Protein AF-M0ML97-F1 (afdb_monomer_lite)

Radius of gyration: 20.95 Å; chains: 1; bounding box: 48×33×54 Å

InterPro domains:
  IPR027379 Cardiolipin synthase N-terminal [PF13396] (30-67)

Sequence (78 aa):
MPSLTVAAAAGGIGLLLFVAFTIAYLALVAWTYADAQQNSEHPAFLWTIVVFLAPILGLVLYLILGRGRAGPATRHRY

Structure (mmCIF, N/CA/C/O backbone):
data_AF-M0ML97-F1
#
_entry.id   AF-M0ML97-F1
#
loop_
_atom_site.group_PDB
_atom_site.id
_atom_site.type_symbol
_atom_site.label_atom_id
_atom_site.label_alt_id
_atom_site.label_comp_id
_atom_site.label_asym_id
_atom_site.label_entity_id
_atom_site.label_seq_id
_atom_site.pdbx_PDB_ins_code
_atom_site.Cartn_x
_atom_site.Cartn_y
_atom_site.Cartn_z
_atom_site.occupancy
_atom_site.B_iso_or_equiv
_atom_site.auth_seq_id
_atom_site.auth_comp_id
_atom_site.auth_asym_id
_atom_site.auth_atom_id
_atom_site.pdbx_PDB_model_num
ATOM 1 N N . MET A 1 1 ? 19.556 -6.599 -27.839 1.00 73.56 1 MET A N 1
ATOM 2 C CA . MET A 1 1 ? 19.953 -6.290 -26.450 1.00 73.56 1 MET A CA 1
ATOM 3 C C . MET A 1 1 ? 19.877 -4.776 -26.290 1.00 73.56 1 MET A C 1
ATOM 5 O O . MET A 1 1 ? 20.520 -4.110 -27.097 1.00 73.56 1 MET A O 1
ATOM 9 N N . PRO A 1 2 ? 19.060 -4.210 -25.383 1.00 78.12 2 PRO A N 1
ATOM 10 C CA . PRO A 1 2 ? 19.085 -2.767 -25.132 1.00 78.12 2 PRO A CA 1
ATOM 11 C C . PRO A 1 2 ? 20.491 -2.340 -24.690 1.00 78.12 2 PRO A C 1
ATOM 13 O O . PRO A 1 2 ? 21.200 -3.120 -24.051 1.00 78.12 2 PRO A O 1
ATOM 16 N N . SER A 1 3 ? 20.912 -1.124 -25.045 1.00 94.31 3 SER A N 1
ATOM 17 C CA . SER A 1 3 ? 22.191 -0.593 -24.567 1.00 94.31 3 SER A CA 1
ATOM 18 C C . SER A 1 3 ? 22.162 -0.443 -23.044 1.00 94.31 3 SER A C 1
ATOM 20 O O . SER A 1 3 ? 21.104 -0.216 -22.453 1.00 94.31 3 SER A O 1
ATOM 22 N N . LEU A 1 4 ? 23.331 -0.526 -22.399 1.00 91.75 4 LEU A N 1
ATOM 23 C CA . LEU A 1 4 ? 23.450 -0.353 -20.945 1.00 91.75 4 LEU A CA 1
ATOM 24 C C . LEU A 1 4 ? 22.853 0.978 -20.467 1.00 91.75 4 LEU A C 1
ATOM 26 O O . LEU A 1 4 ? 22.241 1.028 -19.407 1.00 91.75 4 LEU A O 1
ATOM 30 N N . THR A 1 5 ? 22.961 2.034 -21.274 1.00 93.50 5 THR A N 1
ATOM 31 C CA . THR A 1 5 ? 22.362 3.344 -20.987 1.00 93.50 5 THR A CA 1
ATOM 32 C C . THR A 1 5 ? 20.835 3.301 -20.983 1.00 93.50 5 THR A C 1
ATOM 34 O O . THR A 1 5 ? 20.213 3.832 -20.067 1.00 93.50 5 THR A O 1
ATOM 37 N N . VAL A 1 6 ? 20.222 2.628 -21.960 1.00 93.31 6 VAL A N 1
ATOM 38 C CA . VAL A 1 6 ? 18.762 2.465 -22.042 1.00 93.31 6 VAL A CA 1
ATOM 39 C C . VAL A 1 6 ? 18.252 1.566 -20.914 1.00 93.31 6 VAL A C 1
ATOM 41 O O . VAL A 1 6 ? 17.244 1.887 -20.288 1.00 93.31 6 VAL A O 1
ATOM 44 N N . ALA A 1 7 ? 18.964 0.480 -20.600 1.00 92.00 7 ALA A N 1
ATOM 45 C CA . ALA A 1 7 ? 18.622 -0.398 -19.482 1.00 92.00 7 ALA A CA 1
ATOM 46 C C . ALA A 1 7 ? 18.716 0.326 -18.125 1.00 92.00 7 ALA A C 1
ATOM 48 O O . ALA A 1 7 ? 17.806 0.209 -17.305 1.00 92.00 7 ALA A O 1
ATOM 49 N N . ALA A 1 8 ? 19.770 1.119 -17.905 1.00 92.44 8 ALA A N 1
ATOM 50 C CA . ALA A 1 8 ? 19.938 1.910 -16.687 1.00 92.44 8 ALA A CA 1
ATOM 51 C C . ALA A 1 8 ? 18.858 2.995 -16.548 1.00 92.44 8 ALA A C 1
ATOM 53 O O . ALA A 1 8 ? 18.289 3.154 -15.469 1.00 92.44 8 ALA A O 1
ATOM 54 N N . ALA A 1 9 ? 18.526 3.698 -17.636 1.00 93.81 9 ALA A N 1
ATOM 55 C CA . ALA A 1 9 ? 17.458 4.696 -17.637 1.00 93.81 9 ALA A CA 1
ATOM 56 C C . ALA A 1 9 ? 16.091 4.067 -17.313 1.00 93.81 9 ALA A C 1
ATOM 58 O O . ALA A 1 9 ? 15.361 4.582 -16.467 1.00 93.81 9 ALA A O 1
ATOM 59 N N . ALA A 1 10 ? 15.770 2.921 -17.923 1.00 93.94 10 ALA A N 1
ATOM 60 C CA . ALA A 1 10 ? 14.539 2.185 -17.638 1.00 93.94 10 ALA A CA 1
ATOM 61 C C . ALA A 1 10 ? 14.475 1.709 -16.176 1.00 93.94 10 ALA A C 1
ATOM 63 O O . ALA A 1 10 ? 13.437 1.852 -15.530 1.00 93.94 10 ALA A O 1
ATOM 64 N N . GLY A 1 11 ? 15.588 1.202 -15.636 1.00 95.25 11 GLY A N 1
ATOM 65 C CA . GLY A 1 11 ? 15.691 0.815 -14.227 1.00 95.25 11 GLY A CA 1
ATOM 66 C C . GLY A 1 11 ? 15.491 1.996 -13.275 1.00 95.25 11 GLY A C 1
ATOM 67 O O . GLY A 1 11 ? 14.740 1.882 -12.309 1.00 95.25 11 GLY A O 1
ATOM 68 N N . GLY A 1 12 ? 16.093 3.149 -13.583 1.00 96.69 12 GLY A N 1
ATOM 69 C CA . GLY A 1 12 ? 15.924 4.379 -12.808 1.00 96.69 12 GLY A CA 1
ATOM 70 C C . GLY A 1 12 ? 14.474 4.864 -12.781 1.00 96.69 12 GLY A C 1
ATOM 71 O O . GLY A 1 12 ? 13.937 5.140 -11.711 1.00 96.69 12 GLY A O 1
ATOM 72 N N . ILE A 1 13 ? 13.805 4.896 -13.938 1.00 97.12 13 ILE A N 1
ATOM 73 C CA . ILE A 1 13 ? 12.381 5.259 -14.027 1.00 97.12 13 ILE A CA 1
ATOM 74 C C . ILE A 1 13 ? 11.520 4.254 -13.255 1.00 97.12 13 ILE A C 1
ATOM 76 O O . ILE A 1 13 ? 10.642 4.656 -12.492 1.00 97.12 13 ILE A O 1
ATOM 80 N N . GLY A 1 14 ? 11.789 2.954 -13.408 1.00 97.44 14 GLY A N 1
ATOM 81 C CA . GLY A 1 14 ? 11.076 1.902 -12.685 1.00 97.44 14 GLY A CA 1
ATOM 82 C C . GLY A 1 14 ? 11.184 2.057 -11.168 1.00 97.44 14 GLY A C 1
ATOM 83 O O . GLY A 1 14 ? 10.175 1.963 -10.470 1.00 97.44 14 GLY A O 1
ATOM 84 N N . LEU A 1 15 ? 12.379 2.370 -10.659 1.00 97.88 15 LEU A N 1
ATOM 85 C CA . LEU A 1 15 ? 12.599 2.630 -9.237 1.00 97.88 15 LEU A CA 1
ATOM 86 C C . LEU A 1 15 ? 11.829 3.867 -8.755 1.00 97.88 15 LEU A C 1
ATOM 88 O O . LEU A 1 15 ? 11.185 3.808 -7.709 1.00 97.88 15 LEU A O 1
ATOM 92 N N . LEU A 1 16 ? 11.857 4.969 -9.511 1.00 98.44 16 LEU A N 1
ATOM 93 C CA . LEU A 1 16 ? 11.125 6.190 -9.155 1.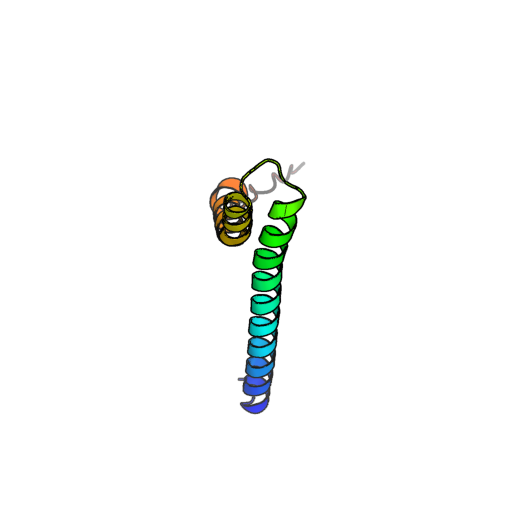00 98.44 16 LEU A CA 1
ATOM 94 C C . LEU A 1 16 ? 9.617 5.944 -9.083 1.00 98.44 16 LEU A C 1
ATOM 96 O O . LEU A 1 16 ? 8.974 6.370 -8.124 1.00 98.44 16 LEU A O 1
ATOM 100 N N . LEU A 1 17 ? 9.062 5.221 -10.058 1.00 98.38 17 LEU A N 1
ATOM 101 C CA . LEU A 1 17 ? 7.651 4.841 -10.048 1.00 98.38 17 LEU A CA 1
ATOM 102 C C . LEU A 1 17 ? 7.337 3.940 -8.855 1.00 98.38 17 LEU A C 1
ATOM 104 O O . LEU A 1 17 ? 6.376 4.204 -8.138 1.00 98.38 17 LEU A O 1
ATOM 108 N N . PHE A 1 18 ? 8.159 2.922 -8.599 1.00 97.75 18 PHE A N 1
ATOM 109 C CA . PHE A 1 18 ? 7.979 2.033 -7.452 1.00 97.75 18 PHE A CA 1
ATOM 110 C C . PHE A 1 18 ? 7.937 2.810 -6.129 1.00 97.75 18 PHE A C 1
ATOM 112 O O . PHE A 1 18 ? 7.025 2.611 -5.324 1.00 97.75 18 PHE A O 1
ATOM 119 N N . VAL A 1 19 ? 8.877 3.735 -5.924 1.00 98.56 19 VAL A N 1
ATOM 120 C CA . VAL A 1 19 ? 8.917 4.585 -4.727 1.00 98.56 19 VAL A CA 1
ATOM 121 C C . VAL A 1 19 ? 7.687 5.490 -4.660 1.00 98.56 19 VAL A C 1
ATOM 123 O O . VAL A 1 19 ? 7.037 5.543 -3.617 1.00 98.56 19 VAL A O 1
ATOM 126 N N . ALA A 1 20 ? 7.318 6.150 -5.760 1.00 98.56 20 ALA A N 1
ATOM 127 C CA . ALA A 1 20 ? 6.154 7.031 -5.808 1.00 98.56 20 ALA A CA 1
ATOM 128 C C . ALA A 1 20 ? 4.852 6.287 -5.469 1.00 98.56 20 ALA A C 1
ATOM 130 O O . ALA A 1 20 ? 4.085 6.744 -4.620 1.00 98.56 20 ALA A O 1
ATOM 131 N N . PHE A 1 21 ? 4.627 5.112 -6.065 1.00 98.19 21 PHE A N 1
ATOM 132 C CA . PHE A 1 21 ? 3.460 4.281 -5.764 1.00 98.19 21 PHE A CA 1
ATOM 133 C C . PHE A 1 21 ? 3.477 3.756 -4.328 1.00 98.19 21 PHE A C 1
ATOM 135 O O . PHE A 1 21 ? 2.431 3.730 -3.685 1.00 98.19 21 PHE A O 1
ATOM 142 N N . THR A 1 22 ? 4.646 3.390 -3.800 1.00 98.06 22 THR A N 1
ATOM 143 C CA . THR A 1 22 ? 4.777 2.952 -2.403 1.00 98.06 22 THR A CA 1
ATOM 144 C C . THR A 1 22 ? 4.408 4.077 -1.438 1.00 98.06 22 THR A C 1
ATOM 146 O O . THR A 1 22 ? 3.632 3.859 -0.511 1.00 98.06 22 THR A O 1
ATOM 149 N N . ILE A 1 23 ? 4.902 5.296 -1.675 1.00 98.69 23 ILE A N 1
ATOM 150 C CA . ILE A 1 23 ? 4.566 6.469 -0.856 1.00 98.69 23 ILE A CA 1
ATOM 151 C C . ILE A 1 23 ? 3.071 6.776 -0.952 1.00 98.69 23 ILE A C 1
ATOM 153 O O . ILE A 1 23 ? 2.427 6.953 0.079 1.00 98.69 23 ILE A O 1
ATOM 157 N N . ALA A 1 24 ? 2.506 6.802 -2.162 1.00 98.62 24 ALA A N 1
ATOM 158 C CA . ALA A 1 24 ? 1.080 7.050 -2.362 1.00 98.62 24 ALA A CA 1
ATOM 159 C C . ALA A 1 24 ? 0.215 6.005 -1.640 1.00 98.62 24 ALA A C 1
ATOM 161 O O . ALA A 1 24 ? -0.767 6.353 -0.989 1.00 98.62 24 ALA A O 1
ATOM 162 N N . TYR A 1 25 ? 0.606 4.733 -1.699 1.00 98.38 25 TYR A N 1
ATOM 163 C CA . TYR A 1 25 ? -0.084 3.657 -1.000 1.00 98.38 25 TYR A CA 1
ATOM 164 C C . TYR A 1 25 ? -0.036 3.828 0.524 1.00 98.38 25 TYR A C 1
ATOM 166 O O . TYR A 1 25 ? -1.074 3.775 1.182 1.00 98.38 25 TYR A O 1
ATOM 174 N N . LEU A 1 26 ? 1.141 4.097 1.094 1.00 98.44 26 LEU A N 1
ATOM 175 C CA . LEU A 1 26 ? 1.271 4.345 2.533 1.00 98.44 26 LEU A CA 1
ATOM 176 C C . LEU A 1 26 ? 0.503 5.601 2.967 1.00 98.44 26 LEU A C 1
ATOM 178 O O . LEU A 1 26 ? -0.113 5.600 4.033 1.00 98.44 26 LEU A O 1
ATOM 182 N N . ALA A 1 27 ? 0.486 6.642 2.132 1.00 98.69 27 ALA A N 1
ATOM 183 C CA . ALA A 1 27 ? -0.307 7.841 2.365 1.00 98.69 27 ALA A CA 1
ATOM 184 C C . ALA A 1 27 ? -1.808 7.524 2.397 1.00 98.69 27 ALA A C 1
ATOM 186 O O . ALA A 1 27 ? -2.498 8.019 3.280 1.00 98.69 27 ALA A O 1
ATOM 187 N N . LEU A 1 28 ? -2.308 6.658 1.508 1.00 98.62 28 LEU A N 1
ATOM 188 C CA . LEU A 1 28 ? -3.703 6.204 1.532 1.00 98.62 28 LEU A CA 1
ATOM 189 C C . LEU A 1 28 ? -4.031 5.401 2.796 1.00 98.62 28 LEU A C 1
ATOM 191 O O . LEU A 1 28 ? -5.087 5.612 3.392 1.00 98.62 28 LEU A O 1
ATOM 195 N N . VAL A 1 29 ? -3.133 4.518 3.239 1.00 98.62 29 VAL A N 1
ATOM 196 C CA . VAL A 1 29 ? -3.307 3.753 4.488 1.00 98.62 29 VAL A CA 1
ATOM 197 C C . VAL A 1 29 ? -3.375 4.698 5.695 1.00 98.62 29 VAL A C 1
ATOM 199 O O . VAL A 1 29 ? -4.293 4.595 6.512 1.00 98.62 29 VAL A O 1
ATOM 202 N N . ALA A 1 30 ? -2.444 5.651 5.787 1.00 98.56 30 ALA A N 1
ATOM 203 C CA . ALA A 1 30 ? -2.406 6.639 6.863 1.00 98.56 30 ALA A CA 1
ATOM 204 C C . ALA A 1 30 ? -3.614 7.589 6.822 1.00 98.56 30 ALA A C 1
ATOM 206 O O . ALA A 1 30 ? -4.219 7.865 7.858 1.00 98.56 30 ALA A O 1
ATOM 207 N N . TRP A 1 31 ? -3.996 8.048 5.628 1.00 98.69 31 TRP A N 1
ATOM 208 C CA . TRP A 1 31 ? -5.176 8.880 5.424 1.00 98.69 31 TRP A CA 1
ATOM 209 C C . TRP A 1 31 ? -6.447 8.148 5.855 1.00 98.69 31 TRP A C 1
ATOM 211 O O . TRP A 1 31 ? -7.220 8.711 6.616 1.00 98.69 31 TRP A O 1
ATOM 221 N N . THR A 1 32 ? -6.614 6.876 5.476 1.00 98.56 32 THR A N 1
ATOM 222 C CA . THR A 1 32 ? -7.772 6.060 5.888 1.00 98.56 32 THR A CA 1
ATOM 223 C C . THR A 1 32 ? -7.876 5.970 7.409 1.00 98.56 32 THR A C 1
ATOM 225 O O . THR A 1 32 ? -8.967 6.059 7.960 1.00 98.56 32 THR A O 1
ATOM 228 N N . TYR A 1 33 ? -6.749 5.808 8.110 1.00 98.62 33 TYR A N 1
ATOM 229 C CA . TYR A 1 33 ? -6.749 5.802 9.574 1.00 98.62 33 TYR A CA 1
ATOM 230 C C . TYR A 1 33 ? -7.220 7.146 10.150 1.00 98.62 33 TYR A C 1
ATOM 232 O O . TYR A 1 33 ? -8.090 7.169 11.019 1.00 98.62 33 TYR A O 1
ATOM 240 N N . ALA A 1 34 ? -6.657 8.258 9.666 1.00 98.56 34 ALA A N 1
ATOM 241 C CA . ALA A 1 34 ? -7.001 9.602 10.132 1.00 98.56 34 ALA A CA 1
ATOM 242 C C . ALA A 1 34 ? -8.456 9.988 9.810 1.00 98.56 34 ALA A C 1
ATOM 244 O O . ALA A 1 34 ? -9.113 10.650 10.615 1.00 98.56 34 ALA A O 1
ATOM 245 N N . ASP A 1 35 ? -8.953 9.552 8.656 1.00 98.56 35 ASP A N 1
ATOM 246 C CA . ASP A 1 35 ? -10.331 9.730 8.215 1.00 98.56 35 ASP A CA 1
ATOM 247 C C . ASP A 1 35 ? -11.299 8.911 9.082 1.00 98.56 35 ASP A C 1
ATOM 249 O O . ASP A 1 35 ? -12.240 9.455 9.660 1.00 98.56 35 ASP A O 1
ATOM 253 N N . ALA A 1 36 ? -11.008 7.625 9.293 1.00 98.44 36 ALA A N 1
ATOM 254 C CA . ALA A 1 36 ? -11.854 6.742 10.090 1.00 98.44 36 ALA A CA 1
ATOM 255 C C . ALA A 1 36 ? -11.940 7.149 11.571 1.00 98.44 36 ALA A C 1
ATOM 257 O O . ALA A 1 36 ? -12.927 6.832 12.227 1.00 98.44 36 ALA A O 1
ATOM 258 N N . GLN A 1 37 ? -10.955 7.871 12.115 1.00 98.38 37 GLN A N 1
ATOM 259 C CA . GLN A 1 37 ? -11.076 8.429 13.469 1.00 98.38 37 GLN A CA 1
ATOM 260 C C . GLN A 1 37 ? -12.192 9.472 13.598 1.00 98.38 37 GLN A C 1
ATOM 262 O O . GLN A 1 37 ? -12.729 9.646 14.689 1.00 98.38 37 GLN A O 1
ATOM 267 N N . GLN A 1 38 ? -12.506 10.185 12.518 1.00 98.06 38 GLN A N 1
ATOM 268 C CA . GLN A 1 38 ? -13.467 11.291 12.526 1.00 98.06 38 GLN A CA 1
ATOM 269 C C . GLN A 1 38 ? -14.811 10.888 11.915 1.00 98.06 38 GLN A C 1
ATOM 271 O O . GLN A 1 38 ? -15.844 11.422 12.308 1.00 98.06 38 GLN A O 1
ATOM 276 N N . ASN A 1 39 ? -14.795 9.939 10.976 1.00 97.81 39 ASN A N 1
ATOM 277 C CA . ASN A 1 39 ? 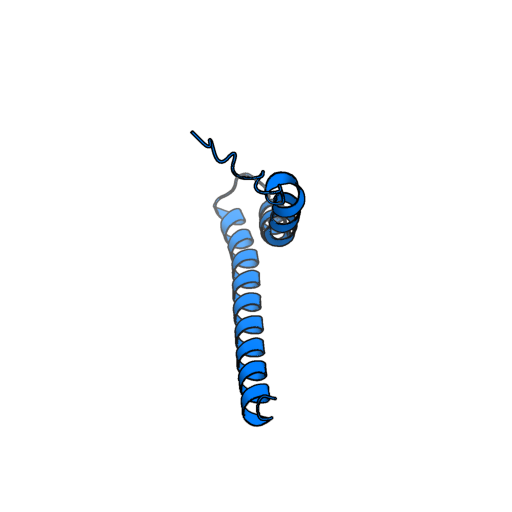-15.921 9.667 10.084 1.00 97.81 39 ASN A CA 1
ATOM 278 C C . ASN A 1 39 ? -16.498 8.244 10.208 1.00 97.81 39 ASN A C 1
ATOM 280 O O . ASN A 1 39 ? -17.347 7.866 9.403 1.00 97.81 39 ASN A O 1
ATOM 284 N N . SER A 1 40 ? -16.065 7.434 11.184 1.00 95.69 40 SER A N 1
ATOM 285 C CA . SER A 1 40 ? -16.526 6.046 11.340 1.00 95.69 40 SER A CA 1
ATOM 286 C C . SER A 1 40 ? -16.967 5.722 12.769 1.00 95.69 40 SER A C 1
ATOM 288 O O . SER A 1 40 ? -16.276 6.025 13.736 1.00 95.69 40 SER A O 1
ATOM 290 N N . GLU A 1 41 ? -18.093 5.012 12.890 1.00 96.94 41 GLU A N 1
ATOM 291 C CA . GLU A 1 41 ? -18.569 4.420 14.152 1.00 96.94 41 GLU A CA 1
ATOM 292 C C . GLU A 1 41 ? -17.753 3.180 14.568 1.00 96.94 41 GLU A C 1
ATOM 294 O O . GLU A 1 41 ? -17.785 2.747 15.720 1.00 96.94 41 GLU A O 1
ATOM 299 N N . HIS A 1 42 ? -17.004 2.589 13.632 1.00 96.94 42 HIS A N 1
ATOM 300 C CA . HIS A 1 42 ? -16.128 1.444 13.870 1.00 96.94 42 HIS A CA 1
ATOM 301 C C . HIS A 1 42 ? -14.675 1.868 14.133 1.00 96.94 42 HIS A C 1
ATOM 303 O O . HIS A 1 42 ? -14.231 2.882 13.588 1.00 96.94 42 HIS A O 1
ATOM 309 N N . PRO A 1 43 ? -13.893 1.063 14.886 1.00 97.69 43 PRO A N 1
ATOM 310 C CA . PRO A 1 43 ? -12.488 1.350 15.164 1.00 97.69 43 PRO A CA 1
ATOM 311 C C . PRO A 1 43 ? -11.659 1.609 13.899 1.00 97.69 43 PRO A C 1
ATOM 313 O O . PRO A 1 43 ? -11.605 0.765 13.003 1.00 97.69 43 PRO A O 1
ATOM 316 N N . ALA A 1 44 ? -10.931 2.729 13.873 1.00 97.69 44 ALA A N 1
ATOM 317 C CA . ALA A 1 44 ? -10.091 3.135 12.741 1.00 97.69 44 ALA A CA 1
ATOM 318 C C . ALA A 1 44 ? -9.086 2.051 12.309 1.00 97.69 44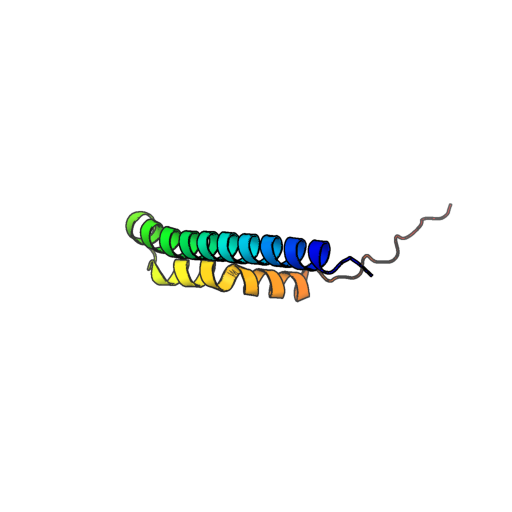 ALA A C 1
ATOM 320 O O . ALA A 1 44 ? -8.862 1.838 11.121 1.00 97.69 44 ALA A O 1
ATOM 321 N N . PHE A 1 45 ? -8.547 1.299 13.274 1.00 97.44 45 PHE A N 1
ATOM 322 C CA . PHE A 1 45 ? -7.627 0.188 13.027 1.00 97.44 45 PHE A CA 1
ATOM 323 C C . PHE A 1 45 ? -8.201 -0.891 12.091 1.00 97.44 45 PHE A C 1
ATOM 325 O O . PHE A 1 45 ? -7.466 -1.426 11.261 1.00 97.44 45 PHE A O 1
ATOM 332 N N . LEU A 1 46 ? -9.506 -1.187 12.178 1.00 97.81 46 LEU A N 1
ATOM 333 C CA . LEU A 1 46 ? -10.150 -2.173 11.302 1.00 97.81 46 LEU A CA 1
ATOM 334 C C . LEU A 1 46 ? -10.109 -1.712 9.843 1.00 97.81 46 LEU A C 1
ATOM 336 O O . LEU A 1 46 ? -9.689 -2.471 8.971 1.00 97.81 46 LEU A O 1
ATOM 340 N N . TRP A 1 47 ? -10.476 -0.455 9.582 1.00 97.94 47 TRP A N 1
ATOM 341 C CA . TRP A 1 47 ? -10.443 0.124 8.238 1.00 97.94 47 TRP A CA 1
ATOM 342 C C . TRP A 1 47 ? -9.026 0.210 7.676 1.00 97.94 47 TRP A C 1
ATOM 344 O O . TRP A 1 47 ? -8.802 -0.117 6.510 1.00 97.94 47 TRP A O 1
ATOM 354 N N . THR A 1 48 ? -8.046 0.568 8.506 1.00 98.00 48 THR A N 1
ATOM 355 C CA . THR A 1 48 ? -6.635 0.581 8.104 1.00 98.00 48 THR A CA 1
ATOM 356 C C . THR A 1 48 ? -6.153 -0.800 7.676 1.00 98.00 48 THR A C 1
ATOM 358 O O . THR A 1 48 ? -5.495 -0.909 6.643 1.00 98.00 48 THR A O 1
ATOM 361 N N . ILE A 1 49 ? -6.512 -1.861 8.410 1.00 98.00 49 ILE A N 1
ATOM 362 C CA . ILE A 1 49 ? -6.200 -3.241 8.011 1.00 98.00 49 ILE A CA 1
ATOM 363 C C . ILE A 1 49 ? -6.874 -3.592 6.685 1.00 98.00 49 ILE A C 1
ATOM 365 O O . ILE A 1 49 ? -6.229 -4.183 5.822 1.00 98.00 49 ILE A O 1
ATOM 369 N N . VAL A 1 50 ? -8.146 -3.232 6.498 1.00 97.44 50 VAL A N 1
ATOM 370 C CA . VAL A 1 50 ? -8.878 -3.515 5.253 1.00 97.44 50 VAL A CA 1
ATOM 371 C C . VAL A 1 50 ? -8.175 -2.884 4.052 1.00 97.44 50 VAL A C 1
ATOM 373 O O . VAL A 1 50 ? -7.916 -3.574 3.066 1.00 97.44 50 VAL A O 1
ATOM 376 N N . VAL A 1 51 ? -7.80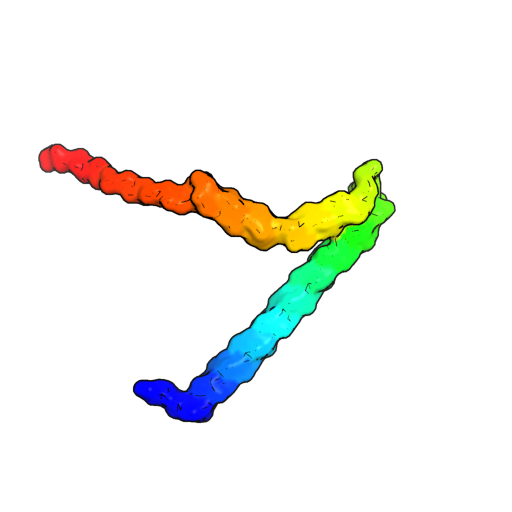5 -1.604 4.141 1.00 97.88 51 VAL A N 1
ATOM 377 C CA . VAL A 1 51 ? -7.100 -0.904 3.056 1.00 97.88 51 VAL A CA 1
ATOM 378 C C . VAL A 1 51 ? -5.685 -1.450 2.865 1.00 97.88 51 VAL A C 1
ATOM 380 O O . VAL A 1 51 ? -5.254 -1.639 1.729 1.00 97.88 51 VAL A O 1
ATOM 383 N N . PHE A 1 52 ? -4.986 -1.790 3.951 1.00 98.00 52 PHE A N 1
ATOM 384 C CA . PHE A 1 52 ? -3.657 -2.397 3.886 1.00 98.00 52 PHE A CA 1
ATOM 385 C C . PHE A 1 52 ? -3.661 -3.803 3.253 1.00 98.00 52 PHE A C 1
ATOM 387 O O . PHE A 1 52 ? -2.707 -4.213 2.592 1.00 98.00 52 PHE A O 1
ATOM 394 N N . LEU A 1 53 ? -4.730 -4.575 3.446 1.00 98.00 53 LEU A N 1
ATOM 395 C CA . LEU A 1 53 ? -4.864 -5.918 2.877 1.00 98.00 53 LEU A CA 1
ATOM 396 C C . LEU A 1 53 ? -5.569 -5.925 1.515 1.00 98.00 53 LEU A C 1
ATOM 398 O O . LEU A 1 53 ? -5.605 -6.969 0.860 1.00 98.00 53 LEU A O 1
ATOM 402 N N . ALA A 1 54 ? -6.082 -4.783 1.048 1.00 96.94 54 ALA A N 1
ATOM 403 C CA . ALA A 1 54 ? -6.807 -4.667 -0.215 1.00 96.94 54 ALA A CA 1
ATOM 404 C C . ALA A 1 54 ? -6.052 -5.241 -1.434 1.00 96.94 54 ALA A C 1
ATOM 406 O O . ALA A 1 54 ? -6.691 -5.939 -2.225 1.00 96.94 54 ALA A O 1
ATOM 407 N N . PRO A 1 55 ? -4.721 -5.062 -1.599 1.00 95.69 55 PRO A N 1
ATOM 408 C CA . PRO A 1 55 ? -3.994 -5.670 -2.718 1.00 95.69 55 PRO A CA 1
ATOM 409 C C . PRO A 1 55 ? -4.036 -7.206 -2.696 1.00 95.69 55 PRO A C 1
ATOM 411 O O . PRO A 1 55 ? -4.207 -7.846 -3.734 1.00 95.69 55 PRO A O 1
ATOM 414 N N . ILE A 1 56 ? -3.925 -7.806 -1.506 1.00 97.44 56 ILE A N 1
ATOM 415 C CA . ILE A 1 56 ? -3.979 -9.263 -1.321 1.00 97.44 56 ILE A CA 1
ATOM 416 C C . ILE A 1 56 ? -5.401 -9.759 -1.570 1.00 97.44 56 ILE A C 1
ATOM 418 O O . ILE A 1 56 ? -5.593 -10.737 -2.292 1.00 97.44 56 ILE A O 1
ATOM 422 N N . LEU A 1 57 ? -6.401 -9.064 -1.024 1.00 96.00 57 LEU A N 1
ATOM 423 C CA . LEU A 1 57 ? -7.804 -9.399 -1.241 1.00 96.00 57 LEU A CA 1
ATOM 424 C C . LEU A 1 57 ? -8.161 -9.343 -2.731 1.00 96.00 57 LEU A C 1
ATOM 426 O O . LEU A 1 57 ? -8.770 -10.277 -3.248 1.00 96.00 57 LEU A O 1
ATOM 430 N N . GLY A 1 58 ? -7.720 -8.302 -3.442 1.00 95.81 58 GLY A N 1
ATOM 431 C CA . GLY A 1 58 ? -7.897 -8.176 -4.887 1.00 95.81 58 GLY A CA 1
ATOM 432 C C . GLY A 1 58 ? -7.275 -9.342 -5.658 1.00 95.81 58 GLY A C 1
ATOM 433 O O . GLY A 1 58 ? -7.916 -9.897 -6.553 1.00 95.81 58 GLY A O 1
ATOM 434 N N . LEU A 1 59 ? -6.069 -9.777 -5.272 1.00 97.06 59 LEU A N 1
ATOM 435 C CA . LEU A 1 59 ? -5.415 -10.941 -5.874 1.00 97.06 59 LEU A CA 1
ATOM 436 C C . LEU A 1 59 ? -6.204 -12.233 -5.621 1.00 97.06 59 LEU A C 1
ATOM 438 O O . LEU A 1 59 ? -6.438 -13.003 -6.551 1.00 97.06 59 LEU A O 1
ATOM 442 N N . VAL A 1 60 ? -6.641 -12.467 -4.383 1.00 96.81 60 VAL A N 1
ATOM 443 C CA . VAL A 1 60 ? -7.442 -13.646 -4.021 1.00 96.81 60 VAL A CA 1
ATOM 444 C C . VAL A 1 60 ? -8.754 -13.666 -4.808 1.00 96.81 60 VAL A C 1
ATOM 446 O O . VAL A 1 60 ? -9.091 -14.686 -5.409 1.00 96.81 60 VAL A O 1
ATOM 449 N N . LEU A 1 61 ? -9.460 -12.535 -4.884 1.00 96.06 61 LEU A N 1
ATOM 450 C CA . LEU A 1 61 ? -10.697 -12.412 -5.659 1.00 96.06 61 LEU A CA 1
ATOM 451 C C . LEU A 1 61 ? -10.461 -12.672 -7.148 1.00 96.06 61 LEU A C 1
ATOM 453 O O . LEU A 1 61 ? -11.220 -13.423 -7.762 1.00 96.06 61 LEU A O 1
ATOM 457 N N . TYR A 1 62 ? -9.388 -12.133 -7.729 1.00 95.06 62 TYR A N 1
ATOM 458 C CA . TYR A 1 62 ? -9.022 -12.433 -9.112 1.00 95.06 62 TYR A CA 1
ATOM 459 C C . TYR A 1 62 ? -8.773 -13.933 -9.316 1.00 95.06 62 TYR A C 1
ATOM 461 O O . TYR A 1 62 ? -9.255 -14.514 -10.286 1.00 95.06 62 TYR A O 1
ATOM 469 N N . LEU A 1 63 ? -8.085 -14.597 -8.387 1.00 95.31 63 LEU A N 1
ATOM 470 C CA . LEU A 1 63 ? -7.780 -16.023 -8.499 1.00 95.31 63 LEU A CA 1
ATOM 471 C C . LEU A 1 63 ? -8.983 -16.951 -8.290 1.00 95.31 63 LEU A C 1
ATOM 473 O O . LEU A 1 63 ? -8.913 -18.109 -8.696 1.00 95.31 63 LEU A O 1
ATOM 477 N N . ILE A 1 64 ? -10.060 -16.499 -7.656 1.00 93.81 64 ILE A N 1
ATOM 478 C CA . ILE A 1 64 ? -11.243 -17.339 -7.428 1.00 93.81 64 ILE A CA 1
ATOM 479 C C . ILE A 1 64 ? -12.341 -16.999 -8.441 1.00 93.81 64 ILE A C 1
ATOM 481 O O . ILE A 1 64 ? -12.892 -17.903 -9.064 1.00 93.81 64 ILE A O 1
ATOM 485 N N . LEU A 1 65 ? -12.630 -15.709 -8.635 1.00 91.81 65 LEU A N 1
ATOM 486 C CA . LEU A 1 65 ? -13.736 -15.224 -9.467 1.00 91.81 65 LEU A CA 1
ATOM 487 C C . LEU A 1 65 ? -13.265 -14.807 -10.867 1.00 91.81 65 LEU A C 1
ATOM 489 O O . LEU A 1 65 ? -13.926 -15.103 -11.858 1.00 91.81 65 LEU A O 1
ATOM 493 N N . GLY A 1 66 ? -12.130 -14.111 -10.957 1.00 85.69 66 GLY A N 1
ATOM 494 C CA . GLY A 1 66 ? -11.667 -13.486 -12.202 1.00 85.69 66 GLY A CA 1
ATOM 495 C C . GLY A 1 66 ? -10.972 -14.439 -13.178 1.00 85.69 66 GLY A C 1
ATOM 496 O O 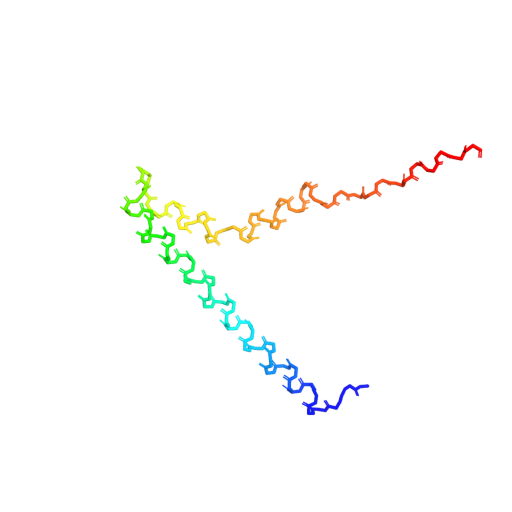. GLY A 1 66 ? -11.085 -14.272 -14.388 1.00 85.69 66 GLY A O 1
ATOM 497 N N . ARG A 1 67 ? -10.272 -15.465 -12.678 1.00 87.19 67 ARG A N 1
ATOM 498 C CA . ARG A 1 67 ? -9.402 -16.340 -13.489 1.00 87.19 67 ARG A CA 1
ATOM 499 C C . ARG A 1 67 ? -10.133 -17.431 -14.283 1.00 87.19 67 ARG A C 1
ATOM 501 O O . ARG A 1 67 ? -9.497 -18.381 -14.750 1.00 87.19 67 ARG A O 1
ATOM 508 N N . GLY A 1 68 ? -11.457 -17.347 -14.400 1.00 81.75 68 GLY A N 1
ATOM 509 C CA . GLY A 1 68 ? -12.236 -18.262 -15.227 1.00 81.75 68 GLY A CA 1
ATOM 510 C C . GLY A 1 68 ? -11.730 -18.254 -16.671 1.00 81.75 68 GLY A C 1
ATOM 511 O O . GLY A 1 68 ? -11.379 -17.209 -17.217 1.00 81.75 68 GLY A O 1
ATOM 512 N N . ARG A 1 69 ? -11.674 -19.427 -17.311 1.00 68.31 69 ARG A N 1
ATOM 513 C CA . ARG A 1 69 ? -11.393 -19.493 -18.749 1.00 68.31 69 ARG A CA 1
ATOM 514 C C . ARG A 1 69 ? -12.552 -18.803 -19.456 1.00 68.31 69 ARG A C 1
ATOM 516 O O . ARG A 1 69 ? -13.692 -19.207 -19.240 1.00 68.31 69 ARG A O 1
ATOM 523 N N . ALA A 1 70 ? -12.272 -17.816 -20.309 1.00 65.00 70 ALA A N 1
ATOM 524 C CA . ALA A 1 70 ? -13.210 -17.455 -21.362 1.00 65.00 70 ALA A CA 1
ATOM 525 C C . ALA A 1 70 ? -13.565 -18.769 -22.071 1.00 65.00 70 ALA A C 1
ATOM 527 O O . ALA A 1 70 ? -12.707 -19.378 -22.715 1.00 65.00 70 ALA A O 1
ATOM 528 N N . GLY A 1 71 ? -14.772 -19.287 -21.818 1.00 62.47 71 GLY A N 1
ATOM 529 C CA . GLY A 1 71 ? -15.242 -20.510 -22.455 1.00 62.47 71 GLY A C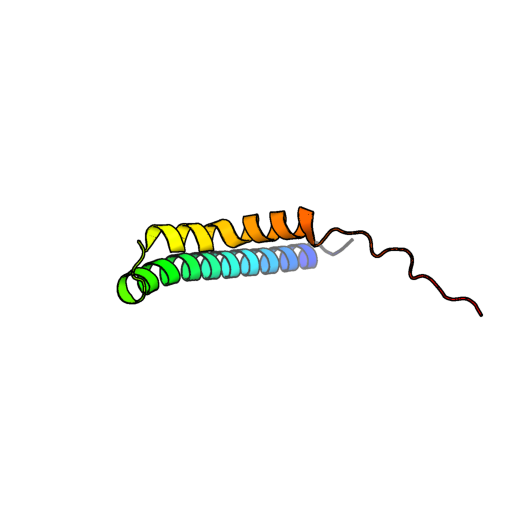A 1
ATOM 530 C C . GLY A 1 71 ? -15.109 -20.333 -23.964 1.00 62.47 71 GLY A C 1
ATOM 531 O O . GLY A 1 71 ? -15.214 -19.192 -24.429 1.00 62.47 71 GLY A O 1
ATOM 532 N N . PRO A 1 72 ? -14.820 -21.402 -24.730 1.00 63.59 72 PRO A N 1
ATOM 533 C CA . PRO A 1 72 ? -14.716 -21.288 -26.176 1.00 63.59 72 PRO A CA 1
ATOM 534 C C . PRO A 1 72 ? -15.970 -20.570 -26.645 1.00 63.59 72 PRO A C 1
ATOM 536 O O . PRO A 1 72 ? -17.066 -21.076 -26.414 1.00 63.59 72 PRO A O 1
ATOM 539 N N . ALA A 1 73 ? -15.802 -19.361 -27.196 1.00 66.31 73 ALA A N 1
ATOM 540 C CA . ALA A 1 73 ? -16.903 -18.594 -27.740 1.00 66.31 73 ALA A CA 1
ATOM 541 C C . ALA A 1 73 ? -17.653 -19.566 -28.634 1.00 66.31 73 ALA A C 1
ATOM 543 O O . ALA A 1 73 ? -17.080 -20.052 -29.617 1.00 66.31 73 ALA A O 1
ATOM 544 N N . THR A 1 74 ? -18.861 -19.945 -28.220 1.00 62.22 74 THR A N 1
ATOM 545 C CA . THR A 1 74 ? -19.711 -20.850 -28.968 1.00 62.22 74 THR A CA 1
ATOM 546 C C . THR A 1 74 ? -19.995 -20.097 -30.254 1.00 62.22 74 THR A C 1
ATOM 548 O O . THR A 1 74 ? -20.896 -19.264 -30.323 1.00 62.22 74 THR A O 1
ATOM 551 N N . ARG A 1 75 ? -19.136 -20.286 -31.263 1.00 65.81 75 ARG A N 1
ATOM 552 C CA . ARG A 1 75 ? -19.404 -19.863 -32.625 1.00 65.81 75 ARG A CA 1
ATOM 553 C C . ARG A 1 75 ? -20.612 -20.694 -33.001 1.00 65.81 75 ARG A C 1
ATOM 555 O O . ARG A 1 75 ? -20.457 -21.846 -33.401 1.00 65.81 75 ARG A O 1
ATOM 562 N N . HIS A 1 76 ? -21.795 -20.120 -32.819 1.00 64.62 76 HIS A N 1
ATOM 563 C CA . HIS A 1 76 ? -22.987 -20.533 -33.530 1.00 64.62 76 HIS A CA 1
ATOM 564 C C . HIS A 1 76 ? -22.656 -20.380 -35.015 1.00 64.62 76 HIS A C 1
ATOM 566 O O . HIS A 1 76 ? -22.774 -19.307 -35.600 1.00 64.62 76 HIS A O 1
ATOM 572 N N . ARG A 1 77 ? -22.096 -21.457 -35.572 1.00 66.88 77 ARG A N 1
ATOM 573 C CA . ARG A 1 77 ? -22.010 -21.696 -37.001 1.00 66.88 77 ARG A CA 1
ATOM 574 C C . ARG A 1 77 ? -23.433 -22.027 -37.431 1.00 66.88 77 ARG A C 1
ATOM 576 O O . ARG A 1 77 ? -23.947 -23.078 -37.054 1.00 66.88 77 ARG A O 1
ATOM 583 N N . TYR A 1 78 ? -24.048 -21.079 -38.121 1.00 66.88 78 TYR A N 1
ATOM 584 C CA . TYR A 1 78 ? -25.054 -21.384 -39.127 1.00 66.88 78 TYR A CA 1
ATOM 585 C C . TYR A 1 78 ? -24.328 -21.811 -40.403 1.00 66.88 78 TYR A C 1
ATOM 587 O O . TYR A 1 78 ? -23.209 -21.286 -40.631 1.00 66.88 78 TYR A O 1
#

pLDDT: mean 91.84, std 11.13, range [62.22, 98.69]

Organism: NCBI:txid1227454

Secondary structure (DSSP, 8-state):
---HHHHHHHHHHHHHHHHHHHHHHHHHHHHHHHHHHHH-SS-HHHHHHHHHHHHHHHHHHIIIIIT-----------

Foldseek 3Di:
DDDPVVVVVVVVVVVVVVVVVVVVLVVVLVVQLVCCVPPPPDHSVVSSVCSVCVVVVVVVCCVPPVPDPPPPPPPPDD